Protein AF-J9FTZ2-F1 (afdb_monomer)

Foldseek 3Di:
DLDQQKDKDWDDDPPAIAIFIAGPVVRDTDDLLSVVLVVCSVVVNDPVLSVLLNLLVSLVVSVQVVVVHDLVVLVPDDPVSVVVSLVVSLVCLQCVVSDPDSPDGDDSVSSVSSSVSNVVSSVD

Structure (mmCIF, N/CA/C/O backbone):
data_AF-J9FTZ2-F1
#
_entry.id   AF-J9FTZ2-F1
#
loop_
_atom_site.group_PDB
_atom_site.id
_atom_site.type_symbol
_atom_site.label_atom_id
_atom_site.label_alt_id
_atom_site.label_comp_id
_atom_site.label_asym_id
_atom_site.label_entity_id
_atom_site.label_seq_id
_atom_site.pdbx_PDB_ins_code
_atom_site.Cartn_x
_atom_site.Cartn_y
_atom_site.Cartn_z
_atom_site.occupancy
_atom_site.B_iso_or_equiv
_atom_site.auth_seq_id
_atom_site.auth_comp_id
_atom_site.auth_asym_id
_atom_site.auth_atom_id
_atom_site.pdbx_PDB_model_num
ATOM 1 N N . MET A 1 1 ? -10.289 3.039 -19.095 1.00 38.72 1 MET A N 1
ATOM 2 C CA . MET A 1 1 ? -10.527 3.562 -17.733 1.00 38.72 1 MET A CA 1
ATOM 3 C C . MET A 1 1 ? -9.432 2.987 -16.861 1.00 38.72 1 MET A C 1
ATOM 5 O O . MET A 1 1 ? -9.280 1.777 -16.874 1.00 38.72 1 MET A O 1
ATOM 9 N N . ASP A 1 2 ? -8.630 3.818 -16.200 1.00 54.34 2 ASP A N 1
ATOM 10 C CA . ASP A 1 2 ? -7.582 3.341 -15.285 1.00 54.34 2 ASP A CA 1
ATOM 11 C C . ASP A 1 2 ? -8.265 2.873 -13.986 1.00 54.34 2 ASP A C 1
ATOM 13 O O . ASP A 1 2 ? -8.435 3.635 -13.030 1.00 54.34 2 ASP A O 1
ATOM 17 N N . MET A 1 3 ? -8.846 1.671 -14.034 1.00 61.19 3 MET A N 1
ATOM 18 C CA . MET A 1 3 ? -9.532 1.059 -12.901 1.00 61.19 3 MET A CA 1
ATOM 19 C C . MET A 1 3 ? -8.466 0.529 -11.954 1.00 61.19 3 MET A C 1
ATOM 21 O O . MET A 1 3 ? -7.774 -0.442 -12.242 1.00 61.19 3 MET A O 1
ATOM 25 N N . ARG A 1 4 ? -8.318 1.210 -10.820 1.00 84.75 4 ARG A N 1
ATOM 26 C CA . ARG A 1 4 ? -7.498 0.731 -9.711 1.00 84.75 4 ARG A CA 1
ATOM 27 C C . ARG A 1 4 ? -8.030 -0.627 -9.273 1.00 84.75 4 ARG A C 1
ATOM 29 O O . ARG A 1 4 ? -9.197 -0.719 -8.905 1.00 84.75 4 ARG A O 1
ATOM 36 N N . ALA A 1 5 ? -7.171 -1.640 -9.298 1.00 93.00 5 ALA A N 1
ATOM 37 C CA . ALA A 1 5 ? -7.509 -2.992 -8.867 1.00 93.00 5 ALA A CA 1
ATOM 38 C C . ALA A 1 5 ? -7.855 -3.051 -7.372 1.00 93.00 5 ALA A C 1
ATOM 40 O O . ALA A 1 5 ? -8.592 -3.934 -6.950 1.00 93.00 5 ALA A O 1
ATOM 41 N N . TYR A 1 6 ? -7.359 -2.094 -6.579 1.00 95.81 6 TYR A N 1
ATOM 42 C CA . TYR A 1 6 ? -7.584 -2.063 -5.137 1.00 95.81 6 TYR A CA 1
ATOM 43 C C . TYR A 1 6 ? -8.023 -0.692 -4.631 1.00 95.81 6 TYR A C 1
ATOM 45 O O . TYR A 1 6 ? -7.481 0.339 -5.051 1.00 95.81 6 TYR A O 1
ATOM 53 N N . GLU A 1 7 ? -8.924 -0.684 -3.648 1.00 96.19 7 GLU A N 1
ATOM 54 C CA . GLU A 1 7 ? -9.345 0.513 -2.914 1.00 96.19 7 GLU A CA 1
ATOM 55 C C . GLU A 1 7 ? -9.297 0.301 -1.393 1.00 96.19 7 GLU A C 1
ATOM 57 O O . GLU A 1 7 ? -9.371 -0.816 -0.887 1.00 96.19 7 GLU A O 1
ATOM 62 N N . VAL A 1 8 ? -9.105 1.393 -0.646 1.00 97.12 8 VAL A N 1
ATOM 63 C CA . VAL A 1 8 ? -9.160 1.370 0.824 1.00 97.12 8 VAL A CA 1
ATOM 64 C C . VAL A 1 8 ? -10.584 1.645 1.264 1.00 97.12 8 VAL A C 1
ATOM 66 O O . VAL A 1 8 ? -11.154 2.671 0.897 1.00 97.12 8 VAL A O 1
ATOM 69 N N . GLU A 1 9 ? -11.091 0.808 2.155 1.00 97.62 9 GLU A N 1
ATOM 70 C CA . GLU A 1 9 ? -12.359 1.023 2.835 1.00 97.62 9 GLU A CA 1
ATOM 71 C C . GLU A 1 9 ? -12.172 1.145 4.346 1.00 97.62 9 GLU A C 1
ATOM 73 O O . GLU A 1 9 ? -11.130 0.806 4.918 1.00 97.62 9 GLU A O 1
ATOM 78 N N . MET A 1 10 ? -13.193 1.700 4.996 1.00 97.31 10 MET A N 1
ATOM 79 C CA . MET A 1 10 ? -13.213 1.918 6.433 1.00 97.31 10 MET A CA 1
ATOM 80 C C . MET A 1 10 ? -14.591 1.596 6.986 1.00 97.31 10 MET A C 1
ATOM 82 O O . MET A 1 10 ? -15.596 2.123 6.512 1.00 97.31 10 MET A O 1
ATOM 86 N N . ILE A 1 11 ? -14.608 0.777 8.030 1.00 96.69 11 ILE A N 1
ATOM 87 C CA . ILE A 1 11 ? -15.794 0.490 8.834 1.00 96.69 11 ILE A CA 1
ATOM 88 C C . ILE A 1 11 ? -15.582 0.990 10.258 1.00 96.69 11 ILE A C 1
ATOM 90 O O . ILE A 1 11 ? -14.452 1.199 10.716 1.00 96.69 11 ILE A O 1
ATOM 94 N N . ARG A 1 12 ? -16.689 1.194 10.967 1.00 96.25 12 ARG A N 1
ATOM 95 C CA . ARG A 1 12 ? -16.679 1.566 12.378 1.00 96.25 12 ARG A CA 1
ATOM 96 C C . ARG A 1 12 ? -17.297 0.457 13.203 1.00 96.25 12 ARG A C 1
ATOM 98 O O . ARG A 1 12 ? -18.367 -0.029 12.856 1.00 96.25 12 ARG A O 1
ATOM 105 N N . ASP A 1 13 ? -16.642 0.145 14.308 1.00 94.38 13 ASP A N 1
ATOM 106 C CA . ASP A 1 13 ? -17.206 -0.649 15.391 1.00 94.38 13 ASP A CA 1
ATOM 107 C C . ASP A 1 13 ? -17.179 0.216 16.657 1.00 94.38 13 ASP A C 1
ATOM 109 O O . ASP A 1 13 ? -16.117 0.568 17.188 1.00 94.38 13 ASP A O 1
ATOM 113 N N . GLY A 1 14 ? -18.355 0.712 17.042 1.00 94.06 14 GLY A N 1
ATOM 114 C CA . GLY A 1 14 ? -18.498 1.776 18.031 1.00 94.06 14 GLY A CA 1
ATOM 115 C C . GLY A 1 14 ? -17.658 3.013 17.680 1.00 94.06 14 GLY A C 1
ATOM 116 O O . GLY A 1 14 ? -17.921 3.720 16.704 1.00 94.06 14 GLY A O 1
ATOM 117 N N . LYS A 1 15 ? -16.639 3.293 18.502 1.00 92.50 15 LYS A N 1
ATOM 118 C CA . LYS A 1 15 ? -15.710 4.427 18.316 1.00 92.50 15 LYS A CA 1
ATOM 119 C C . LYS A 1 15 ? -14.445 4.059 17.533 1.00 92.50 15 LYS A C 1
ATOM 121 O O . LYS A 1 15 ? -13.686 4.956 17.159 1.00 92.50 15 LYS A O 1
ATOM 126 N N . VAL A 1 16 ? -14.201 2.772 17.293 1.00 95.62 16 VAL A N 1
ATOM 127 C CA . VAL A 1 16 ? -12.985 2.283 16.638 1.00 95.62 16 VAL A CA 1
ATOM 128 C C . VAL A 1 16 ? -13.181 2.295 15.125 1.00 95.62 16 VAL A C 1
ATOM 130 O O . VAL A 1 16 ? -14.225 1.892 14.617 1.00 95.62 16 VAL A O 1
ATOM 133 N N . LYS A 1 17 ? -12.173 2.778 14.391 1.00 97.44 17 LYS A N 1
ATOM 134 C CA . LYS A 1 17 ? -12.132 2.718 12.925 1.00 97.44 17 LYS A CA 1
ATOM 135 C C . LYS A 1 17 ? -11.241 1.556 12.502 1.00 97.44 17 LYS A C 1
ATOM 137 O O . LYS A 1 17 ? -10.069 1.525 12.876 1.00 97.44 17 LYS A O 1
ATOM 142 N N . TYR A 1 18 ? -11.778 0.659 11.689 1.00 97.75 18 TYR A N 1
ATOM 143 C CA . TYR A 1 18 ? -11.020 -0.405 11.042 1.00 97.75 18 TYR A CA 1
ATOM 144 C C . TYR A 1 18 ? -10.886 -0.100 9.560 1.00 97.75 18 TYR A C 1
ATOM 146 O O . TYR A 1 18 ? -11.838 0.348 8.925 1.00 97.75 18 TYR A O 1
ATOM 154 N N . PHE A 1 19 ? -9.692 -0.332 9.028 1.00 98.38 19 PHE A N 1
ATOM 155 C CA . PHE A 1 19 ? -9.373 -0.128 7.623 1.00 98.38 19 PHE A CA 1
ATOM 156 C C . PHE A 1 19 ? -9.066 -1.473 6.984 1.00 98.38 19 PHE A C 1
ATOM 158 O O . PHE A 1 19 ? -8.412 -2.314 7.602 1.00 98.38 19 PHE A O 1
ATOM 165 N N . PHE A 1 20 ? -9.502 -1.647 5.745 1.00 98.12 20 PHE A N 1
ATOM 166 C CA . PHE A 1 20 ? -9.200 -2.823 4.943 1.00 98.12 20 PHE A CA 1
ATOM 167 C C . PHE A 1 20 ? -8.999 -2.429 3.485 1.00 98.12 20 PHE A C 1
ATOM 169 O O . PHE A 1 20 ? -9.359 -1.323 3.071 1.00 98.12 20 PHE A O 1
ATOM 176 N N . ILE A 1 21 ? -8.382 -3.324 2.721 1.00 97.88 21 ILE A N 1
ATOM 177 C CA . ILE A 1 21 ? -8.179 -3.145 1.285 1.00 97.88 21 ILE A CA 1
ATOM 178 C C . ILE A 1 21 ? -9.133 -4.094 0.568 1.00 97.88 21 ILE A C 1
ATOM 180 O O . ILE A 1 21 ? -9.181 -5.277 0.901 1.00 97.88 21 ILE A O 1
ATOM 184 N N . ARG A 1 22 ? -9.913 -3.565 -0.374 1.00 97.56 22 ARG A N 1
ATOM 185 C CA . ARG A 1 22 ? -10.833 -4.327 -1.216 1.00 97.56 22 ARG A CA 1
ATOM 186 C C . ARG A 1 22 ? -10.232 -4.508 -2.601 1.00 97.56 22 ARG A C 1
ATOM 188 O O . ARG A 1 22 ? -9.725 -3.543 -3.175 1.00 97.56 22 ARG A O 1
ATOM 195 N N . ASN A 1 23 ? -10.322 -5.721 -3.122 1.00 96.31 23 ASN A N 1
ATOM 196 C CA . ASN A 1 23 ? -10.103 -6.023 -4.525 1.00 96.31 23 ASN A CA 1
ATOM 197 C C . ASN A 1 23 ? -11.357 -5.635 -5.319 1.00 96.31 23 ASN A C 1
ATOM 199 O O . ASN A 1 23 ? -12.458 -6.065 -4.991 1.00 96.31 23 ASN A O 1
ATOM 203 N N . MET A 1 24 ? -11.208 -4.791 -6.333 1.00 94.81 24 MET A N 1
ATOM 204 C CA . MET A 1 24 ? -12.331 -4.240 -7.098 1.00 94.81 24 MET A CA 1
ATOM 205 C C . MET A 1 24 ? -12.848 -5.186 -8.187 1.00 94.81 24 MET A C 1
ATOM 207 O O . MET A 1 24 ? -13.916 -4.938 -8.738 1.00 94.81 24 MET A O 1
ATOM 211 N N . GLU A 1 25 ? -12.111 -6.253 -8.499 1.00 92.38 25 GLU A N 1
ATOM 212 C CA . GLU A 1 25 ? -12.538 -7.294 -9.436 1.00 92.38 25 GLU A CA 1
ATOM 213 C C . GLU A 1 25 ? -13.386 -8.352 -8.726 1.00 92.38 25 GLU A C 1
ATOM 215 O O . GLU A 1 25 ? -14.510 -8.628 -9.139 1.00 92.38 25 GLU A O 1
ATOM 220 N N . THR A 1 26 ? -12.884 -8.903 -7.617 1.00 94.81 26 THR A N 1
ATOM 221 C CA . THR A 1 26 ? -13.594 -9.943 -6.852 1.00 94.81 26 THR A CA 1
ATOM 222 C C . THR A 1 26 ? -14.582 -9.370 -5.838 1.00 94.81 26 THR A C 1
ATOM 224 O O . THR A 1 26 ? -15.444 -10.089 -5.340 1.00 94.81 26 THR A O 1
ATOM 227 N N . MET A 1 27 ? -14.467 -8.074 -5.521 1.00 94.62 27 MET A N 1
ATOM 228 C CA . MET A 1 27 ? -15.169 -7.391 -4.425 1.00 94.62 27 MET A CA 1
ATOM 229 C C . MET A 1 27 ? -14.834 -7.938 -3.029 1.00 94.62 27 MET A C 1
ATOM 231 O O . MET A 1 27 ? -15.473 -7.564 -2.041 1.00 94.62 27 MET A O 1
ATOM 235 N N . GLU A 1 28 ? -13.802 -8.776 -2.927 1.00 96.44 28 GLU A N 1
ATOM 236 C CA . GLU A 1 28 ? -13.365 -9.383 -1.678 1.00 96.44 28 GLU A CA 1
ATOM 237 C C . GLU A 1 28 ? -12.349 -8.516 -0.932 1.00 96.44 28 GLU A C 1
ATOM 239 O O . GLU A 1 28 ? -11.695 -7.618 -1.470 1.00 96.44 28 GLU A O 1
ATOM 244 N N . MET A 1 29 ? -12.229 -8.790 0.362 1.00 96.50 29 MET A N 1
ATOM 245 C CA . MET A 1 29 ? -11.246 -8.163 1.230 1.00 96.50 29 MET A CA 1
ATOM 246 C C . MET A 1 29 ? -9.901 -8.881 1.124 1.00 96.50 29 MET A C 1
ATOM 248 O O . MET A 1 29 ? -9.808 -10.087 1.334 1.00 96.50 29 MET A O 1
ATOM 252 N N . GLU A 1 30 ? -8.838 -8.110 0.932 1.00 96.94 30 GLU A N 1
ATOM 253 C CA . GLU A 1 30 ? -7.471 -8.619 0.923 1.00 96.94 30 GLU A CA 1
ATOM 254 C C . GLU A 1 30 ? -7.022 -8.956 2.350 1.00 96.94 30 GLU A C 1
ATOM 256 O O . GLU A 1 30 ? -6.818 -8.076 3.199 1.00 96.94 30 GLU A O 1
ATOM 261 N N . LEU A 1 31 ? -6.891 -10.254 2.636 1.00 95.69 31 LEU A N 1
ATOM 262 C CA . LEU A 1 31 ? -6.753 -10.760 4.001 1.00 95.69 31 LEU A CA 1
ATOM 263 C C . LEU A 1 31 ? -5.436 -10.337 4.662 1.00 95.69 31 LEU A C 1
ATOM 265 O O . LEU A 1 31 ? -5.446 -9.858 5.796 1.00 95.69 31 LEU A O 1
ATOM 269 N N . LEU A 1 32 ? -4.303 -10.496 3.971 1.00 95.44 32 LEU A N 1
ATOM 270 C CA . LEU A 1 32 ? -2.977 -10.180 4.512 1.00 95.44 32 LEU A CA 1
ATOM 271 C C . LEU A 1 32 ? -2.844 -8.702 4.939 1.00 95.44 32 LEU A C 1
ATOM 273 O O . LEU A 1 32 ? -2.573 -8.454 6.121 1.00 95.44 32 LEU A O 1
ATOM 277 N N . PRO A 1 33 ? -3.086 -7.704 4.063 1.00 96.31 33 PRO A N 1
ATOM 278 C CA . PRO A 1 33 ? -3.003 -6.306 4.474 1.00 96.31 33 PRO A CA 1
ATOM 279 C C . PRO A 1 33 ? -4.066 -5.946 5.517 1.00 96.31 33 PRO A C 1
ATOM 281 O O . PRO A 1 33 ? -3.795 -5.149 6.414 1.00 96.31 33 PRO A O 1
ATOM 284 N N . THR A 1 34 ? -5.251 -6.560 5.481 1.00 96.31 34 THR A N 1
ATOM 285 C CA . THR A 1 34 ? -6.283 -6.291 6.492 1.00 96.31 34 THR A CA 1
ATOM 286 C C . THR A 1 34 ? -5.894 -6.814 7.874 1.00 96.31 34 THR A C 1
ATOM 288 O O . THR A 1 34 ? -6.123 -6.135 8.881 1.00 96.31 34 THR A O 1
ATOM 291 N N . ARG A 1 35 ? -5.245 -7.982 7.955 1.00 97.69 35 ARG A N 1
ATOM 292 C CA . ARG A 1 35 ? -4.694 -8.508 9.213 1.00 97.69 35 ARG A CA 1
ATOM 293 C C . ARG A 1 35 ? -3.634 -7.575 9.787 1.00 97.69 35 ARG A C 1
ATOM 295 O O . ARG A 1 35 ? -3.685 -7.292 10.984 1.00 97.69 35 ARG A O 1
ATOM 302 N N . PHE A 1 36 ? -2.745 -7.045 8.948 1.00 98.00 36 PHE A N 1
ATOM 303 C CA . PHE A 1 36 ? -1.752 -6.053 9.363 1.00 98.00 36 PHE A CA 1
ATOM 304 C C . PHE A 1 36 ? -2.410 -4.786 9.919 1.00 98.00 36 PHE A C 1
ATOM 306 O O . PHE A 1 36 ? -2.108 -4.361 11.033 1.00 9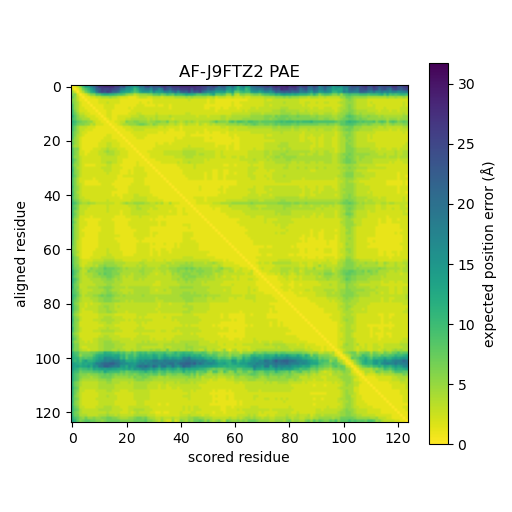8.00 36 PHE A O 1
ATOM 313 N N . LEU A 1 37 ? -3.364 -4.205 9.189 1.00 98.25 37 LEU A N 1
ATOM 314 C CA . LEU A 1 37 ? -4.067 -2.993 9.621 1.00 98.25 37 LEU A CA 1
ATOM 315 C C . LEU A 1 37 ? -4.854 -3.222 10.916 1.00 98.25 37 LEU A C 1
ATOM 317 O O . LEU A 1 37 ? -4.840 -2.378 11.809 1.00 98.25 37 LEU A O 1
ATOM 321 N N . THR A 1 38 ? -5.479 -4.390 11.063 1.00 97.38 38 THR A N 1
ATOM 322 C CA . THR A 1 38 ? -6.179 -4.777 12.294 1.00 97.38 38 THR A CA 1
ATOM 323 C C . THR A 1 38 ? -5.211 -4.926 13.465 1.00 97.38 38 THR A C 1
ATOM 325 O O . THR A 1 38 ? -5.509 -4.453 14.562 1.00 97.38 38 THR A O 1
ATOM 328 N N . HIS A 1 39 ? -4.043 -5.542 13.250 1.00 97.75 39 HIS A N 1
ATOM 329 C CA . HIS A 1 39 ? -2.984 -5.622 14.256 1.00 97.75 39 HIS A CA 1
ATOM 330 C C . HIS A 1 39 ? -2.548 -4.220 14.706 1.00 97.75 39 HIS A C 1
ATOM 332 O O . HIS A 1 39 ? -2.480 -3.955 15.904 1.00 97.75 39 HIS A O 1
ATOM 338 N N . LYS A 1 40 ? -2.364 -3.291 13.762 1.00 97.94 40 LYS A N 1
ATOM 339 C CA . LYS A 1 40 ? -2.001 -1.893 14.032 1.00 97.94 40 LYS A CA 1
ATOM 340 C C . LYS A 1 40 ? -3.071 -1.141 14.827 1.00 97.94 40 LYS A C 1
ATOM 342 O O . LYS A 1 40 ? -2.747 -0.482 15.812 1.00 97.94 40 LYS A O 1
ATOM 347 N N . THR A 1 41 ? -4.348 -1.307 14.480 1.00 97.25 41 THR A N 1
ATOM 348 C CA . THR A 1 41 ? -5.466 -0.757 15.265 1.00 97.25 41 THR A CA 1
ATOM 349 C C . THR A 1 41 ? -5.497 -1.329 16.687 1.00 97.25 41 THR A C 1
ATOM 351 O O . THR A 1 41 ? -5.685 -0.584 17.646 1.00 97.25 41 THR A O 1
ATOM 354 N N . ARG A 1 42 ? -5.286 -2.643 16.854 1.00 96.06 42 ARG A N 1
ATOM 355 C CA . ARG A 1 42 ? -5.260 -3.300 18.176 1.00 96.06 42 ARG A CA 1
ATOM 356 C C . ARG A 1 42 ? -4.062 -2.876 19.025 1.00 96.06 42 ARG A C 1
ATOM 358 O O . ARG A 1 42 ? -4.192 -2.794 20.240 1.00 96.06 42 ARG A O 1
ATOM 365 N N . ALA A 1 43 ? -2.944 -2.534 18.391 1.00 96.56 43 ALA A N 1
ATOM 366 C CA . ALA A 1 43 ? -1.781 -1.924 19.030 1.00 96.56 43 ALA A CA 1
ATOM 367 C C . ALA A 1 43 ? -1.991 -0.441 19.412 1.00 96.56 43 ALA A C 1
ATOM 369 O O . ALA A 1 43 ? -1.032 0.243 19.753 1.00 96.56 43 ALA A O 1
ATOM 370 N N . GLN A 1 44 ? -3.232 0.062 19.354 1.00 95.19 44 GLN A N 1
ATOM 371 C CA . GLN A 1 44 ? -3.618 1.434 19.700 1.00 95.19 44 GLN A CA 1
ATOM 372 C C . GLN A 1 44 ? -2.950 2.517 18.832 1.00 95.19 44 GLN A C 1
ATOM 374 O O . GLN A 1 44 ? -2.874 3.681 19.232 1.00 95.19 44 GLN A O 1
ATOM 379 N N . GLU A 1 45 ? -2.507 2.177 17.615 1.00 96.62 45 GLU A N 1
ATOM 380 C CA . GLU A 1 45 ? -2.063 3.200 16.669 1.00 96.62 45 GLU A CA 1
ATOM 381 C C . GLU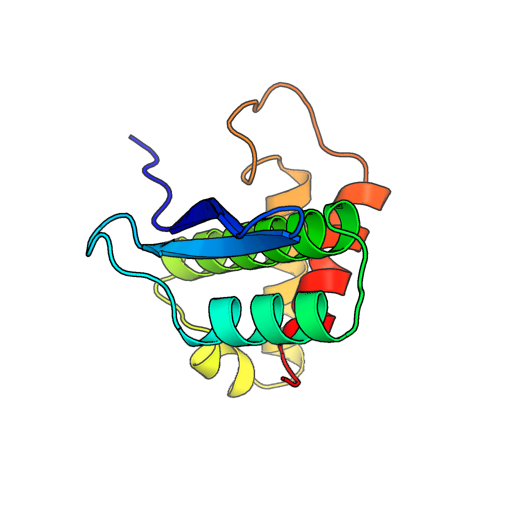 A 1 45 ? -3.228 4.123 16.280 1.00 96.62 45 GLU A C 1
ATOM 383 O O . GLU A 1 45 ? -4.375 3.698 16.119 1.00 96.62 45 GLU A O 1
ATOM 388 N N . SER A 1 46 ? -2.936 5.418 16.107 1.00 96.62 46 SER A N 1
ATOM 389 C CA . SER A 1 46 ? -3.985 6.396 15.809 1.00 96.62 46 SER A CA 1
ATOM 390 C C . SER A 1 46 ? -4.711 6.054 14.496 1.00 96.62 46 SER A C 1
ATOM 392 O O . SER A 1 46 ? -4.060 5.646 13.527 1.00 96.62 46 SER A O 1
ATOM 394 N N . PRO A 1 47 ? -6.029 6.311 14.375 1.00 96.56 47 PRO A N 1
ATOM 395 C CA . PRO A 1 47 ? -6.762 6.038 13.137 1.00 96.56 47 PRO A CA 1
ATOM 396 C C . PRO A 1 47 ? -6.184 6.747 11.906 1.00 96.56 47 PRO A C 1
ATOM 398 O O . PRO A 1 47 ? -6.292 6.249 10.788 1.00 96.56 47 PRO A O 1
ATOM 401 N N . ASN A 1 48 ? -5.548 7.905 12.097 1.00 96.38 48 ASN A N 1
ATOM 402 C CA . ASN A 1 48 ? -4.876 8.629 11.020 1.00 96.38 48 ASN A CA 1
ATOM 403 C C . ASN A 1 48 ? -3.598 7.912 10.566 1.00 96.38 48 ASN A C 1
ATOM 405 O O . ASN A 1 48 ? -3.309 7.887 9.368 1.00 96.38 48 ASN A O 1
ATOM 409 N N . THR A 1 49 ? -2.859 7.312 11.504 1.00 96.50 49 THR A N 1
ATOM 410 C CA . THR A 1 49 ? -1.683 6.481 11.218 1.00 96.50 49 THR A CA 1
ATOM 411 C C . THR A 1 49 ? -2.095 5.227 10.457 1.00 96.50 49 THR A C 1
ATOM 413 O O . THR A 1 49 ? -1.589 5.000 9.359 1.00 96.50 49 THR A O 1
ATOM 416 N N . VAL A 1 50 ? -3.085 4.479 10.959 1.00 98.00 50 VAL A N 1
ATOM 417 C CA . VAL A 1 50 ? -3.587 3.261 10.296 1.00 98.00 50 VAL A CA 1
ATOM 418 C C . VAL A 1 50 ? -4.175 3.582 8.920 1.00 98.00 50 VAL A C 1
ATOM 420 O O . VAL A 1 50 ? -3.865 2.911 7.942 1.00 98.00 50 VAL A O 1
ATOM 423 N N . GLY A 1 51 ? -4.931 4.675 8.787 1.00 97.75 51 GLY A N 1
ATOM 424 C CA . GLY A 1 51 ? -5.430 5.128 7.487 1.00 97.75 51 GLY A CA 1
ATOM 425 C C . GLY A 1 51 ? -4.323 5.606 6.534 1.00 97.75 51 GLY A C 1
ATOM 426 O O . GLY A 1 51 ? -4.484 5.563 5.314 1.00 97.75 51 GLY A O 1
ATOM 427 N N . SER A 1 52 ? -3.187 6.084 7.050 1.00 96.88 52 SER A N 1
ATOM 428 C CA . SER A 1 52 ? -1.990 6.360 6.243 1.00 96.88 52 SER A CA 1
ATOM 429 C C . SER A 1 52 ? -1.346 5.061 5.756 1.00 96.88 52 SER A C 1
ATOM 431 O O . SER A 1 52 ? -1.060 4.949 4.568 1.00 96.88 52 SER A O 1
ATOM 433 N N . LEU A 1 53 ? -1.191 4.064 6.635 1.00 98.06 53 LEU A N 1
ATOM 434 C CA . LEU A 1 53 ? -0.686 2.730 6.289 1.00 98.06 53 LEU A CA 1
ATOM 435 C C . LEU A 1 53 ? -1.557 2.063 5.218 1.00 98.06 53 LEU A C 1
ATOM 437 O O . LEU A 1 53 ? -1.034 1.654 4.185 1.00 98.06 53 LEU A O 1
ATOM 441 N N . ALA A 1 54 ? -2.878 2.044 5.414 1.00 98.25 54 ALA A N 1
ATOM 442 C CA . ALA A 1 54 ? -3.827 1.445 4.478 1.00 98.25 54 ALA A CA 1
ATOM 443 C C . ALA A 1 54 ? -3.704 2.045 3.072 1.00 98.25 54 ALA A C 1
ATOM 445 O O . ALA A 1 54 ? -3.625 1.316 2.085 1.00 98.25 54 ALA A O 1
ATOM 446 N N . ARG A 1 55 ? -3.612 3.380 2.974 1.00 97.00 55 ARG A N 1
ATOM 447 C CA . ARG A 1 55 ? -3.407 4.070 1.692 1.00 97.00 55 ARG A CA 1
ATOM 448 C C . ARG A 1 55 ? -2.069 3.714 1.058 1.00 97.00 55 ARG A C 1
ATOM 450 O O . ARG A 1 55 ? -2.047 3.409 -0.127 1.00 97.00 55 ARG A O 1
ATOM 457 N N . SER A 1 56 ? -0.979 3.724 1.825 1.00 97.50 56 SER A N 1
ATOM 458 C CA . SER A 1 56 ? 0.347 3.367 1.309 1.00 97.50 56 SER A CA 1
ATOM 459 C C . SER A 1 56 ? 0.382 1.957 0.728 1.00 97.50 56 SER A C 1
ATOM 461 O O . SER A 1 56 ? 0.874 1.772 -0.382 1.00 97.50 56 SER A O 1
ATOM 463 N N . ILE A 1 57 ? -0.168 0.985 1.461 1.00 97.81 57 ILE A N 1
ATOM 464 C CA . ILE A 1 57 ? -0.206 -0.418 1.037 1.00 97.81 57 ILE A CA 1
ATOM 465 C C . ILE A 1 57 ? -1.094 -0.564 -0.201 1.00 97.81 57 ILE A C 1
ATOM 467 O O . ILE A 1 57 ? -0.666 -1.153 -1.185 1.00 97.81 57 ILE A O 1
ATOM 471 N N . CYS A 1 58 ? -2.278 0.052 -0.218 1.00 97.19 58 CYS A N 1
ATOM 472 C CA . CYS A 1 58 ? -3.172 0.025 -1.378 1.00 97.19 58 CYS A CA 1
ATOM 473 C C . CYS A 1 58 ? -2.530 0.639 -2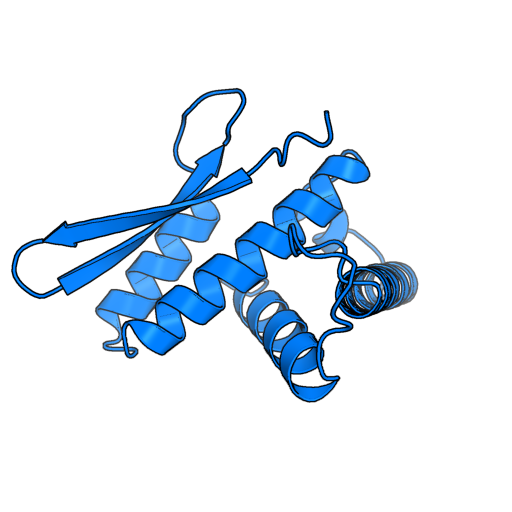.634 1.00 97.19 58 CYS A C 1
ATOM 475 O O . CYS A 1 58 ? -2.660 0.103 -3.735 1.00 97.19 58 CYS A O 1
ATOM 477 N N . TYR A 1 59 ? -1.786 1.739 -2.495 1.00 96.38 59 TYR A N 1
ATOM 478 C CA . TYR A 1 59 ? -1.045 2.324 -3.615 1.00 96.38 59 TYR A CA 1
ATOM 479 C C . TYR A 1 59 ? 0.025 1.385 -4.155 1.00 96.38 59 TYR A C 1
ATOM 481 O O . TYR A 1 59 ? 0.194 1.291 -5.368 1.00 96.38 59 TYR A O 1
ATOM 489 N N . TYR A 1 60 ? 0.722 0.685 -3.267 1.00 97.19 60 TYR A N 1
ATOM 490 C CA . TYR A 1 60 ? 1.720 -0.292 -3.661 1.00 97.19 60 TYR A CA 1
ATOM 491 C C . TYR A 1 60 ? 1.095 -1.520 -4.337 1.00 97.19 60 TYR A C 1
ATOM 493 O O . TYR A 1 60 ? 1.550 -1.917 -5.402 1.00 97.19 60 TYR A O 1
ATOM 501 N N . MET A 1 61 ? -0.025 -2.037 -3.824 1.00 96.19 61 MET A N 1
ATOM 502 C CA . MET A 1 61 ? -0.765 -3.127 -4.473 1.00 96.19 61 MET A CA 1
ATOM 503 C C . MET A 1 61 ? -1.223 -2.753 -5.887 1.00 96.19 61 MET A C 1
ATOM 505 O O . MET A 1 61 ? -1.064 -3.539 -6.814 1.00 96.19 61 MET A O 1
ATOM 509 N N . ASN A 1 62 ? -1.720 -1.528 -6.091 1.00 95.69 62 ASN A N 1
ATOM 510 C CA . ASN A 1 62 ? -2.067 -1.037 -7.431 1.00 95.69 62 ASN A CA 1
ATOM 511 C C . ASN A 1 62 ? -0.837 -0.907 -8.349 1.00 95.69 62 ASN A C 1
ATOM 513 O O . ASN A 1 62 ? -0.920 -1.182 -9.545 1.00 95.69 62 ASN A O 1
ATOM 517 N N . PHE A 1 63 ? 0.313 -0.503 -7.803 1.00 95.62 63 PHE A N 1
ATOM 518 C CA . PHE A 1 63 ? 1.573 -0.443 -8.545 1.00 95.62 63 PHE A CA 1
ATOM 519 C C . PHE A 1 63 ? 2.057 -1.833 -8.994 1.00 95.62 63 PHE A C 1
ATOM 521 O O . PHE A 1 63 ? 2.535 -1.969 -10.125 1.00 95.62 63 PHE A O 1
ATOM 528 N N . CYS A 1 64 ? 1.913 -2.843 -8.133 1.00 95.19 64 CYS A N 1
ATOM 529 C CA . CYS A 1 64 ? 2.247 -4.236 -8.427 1.00 95.19 64 CYS A CA 1
ATOM 530 C C . CYS A 1 64 ? 1.249 -4.876 -9.405 1.00 95.19 64 CYS A C 1
ATOM 532 O O . CYS A 1 64 ? 1.672 -5.551 -10.339 1.00 95.19 64 CYS A O 1
ATOM 534 N N . ALA A 1 65 ? -0.051 -4.584 -9.282 1.00 92.94 65 ALA A N 1
ATOM 535 C CA . ALA A 1 65 ? -1.079 -5.070 -10.209 1.00 92.94 65 ALA A CA 1
ATOM 536 C C . ALA A 1 65 ? -0.812 -4.645 -11.657 1.00 92.94 65 ALA A C 1
ATOM 538 O O . ALA A 1 65 ? -0.880 -5.467 -12.565 1.00 92.94 65 ALA A O 1
ATOM 539 N N . GLY A 1 66 ? -0.407 -3.387 -11.874 1.00 89.25 66 GLY A N 1
ATOM 540 C CA . GLY A 1 66 ? -0.011 -2.903 -13.203 1.00 89.25 66 GLY A CA 1
ATOM 541 C C . GLY A 1 66 ? 1.221 -3.605 -13.794 1.00 89.25 66 GLY A C 1
ATOM 542 O O . GLY A 1 66 ? 1.532 -3.402 -14.963 1.00 89.25 66 GLY A O 1
ATOM 543 N N . ARG A 1 67 ? 1.925 -4.413 -12.994 1.00 92.19 67 ARG A N 1
ATOM 544 C CA . ARG A 1 67 ? 3.079 -5.237 -13.381 1.00 92.19 67 ARG A CA 1
ATOM 545 C C . ARG A 1 67 ? 2.788 -6.735 -13.322 1.00 92.19 67 ARG A C 1
ATOM 547 O O . ARG A 1 67 ? 3.704 -7.509 -13.553 1.00 92.19 67 ARG A O 1
ATOM 554 N N . GLN A 1 68 ? 1.549 -7.131 -13.013 1.00 90.62 68 GLN A N 1
ATOM 555 C CA . GLN A 1 68 ? 1.157 -8.529 -12.802 1.00 90.62 68 GLN A CA 1
ATOM 556 C C . GLN A 1 68 ? 2.018 -9.224 -11.736 1.00 90.62 68 GLN A C 1
ATOM 558 O O . GLN A 1 68 ? 2.436 -10.364 -11.899 1.00 90.62 68 GLN A O 1
ATOM 563 N N . MET A 1 69 ? 2.295 -8.506 -10.645 1.00 92.38 69 MET A N 1
ATOM 564 C CA . MET A 1 69 ? 3.114 -8.983 -9.535 1.00 92.38 69 MET A CA 1
ATOM 565 C C . MET A 1 69 ? 2.351 -8.948 -8.212 1.00 92.38 69 MET A C 1
ATOM 567 O O . MET A 1 69 ? 1.535 -8.053 -7.974 1.00 92.38 69 MET A O 1
ATOM 571 N N . GLY A 1 70 ? 2.686 -9.876 -7.321 1.00 90.25 70 GLY A N 1
ATOM 572 C CA . GLY A 1 70 ? 2.298 -9.901 -5.916 1.00 90.25 70 GLY A CA 1
ATOM 573 C C . GLY A 1 70 ? 3.466 -9.611 -4.967 1.00 90.25 70 GLY A C 1
ATOM 574 O O . GLY A 1 70 ? 4.616 -9.431 -5.367 1.00 90.25 70 GLY A O 1
ATOM 575 N N . PHE A 1 71 ? 3.168 -9.578 -3.667 1.00 89.50 71 PHE A N 1
ATOM 576 C CA . PHE A 1 71 ? 4.173 -9.358 -2.618 1.00 89.50 71 PHE A CA 1
ATOM 577 C C . PHE A 1 71 ? 5.238 -10.456 -2.579 1.00 89.50 71 PHE A C 1
ATOM 579 O O . PHE A 1 71 ? 6.416 -10.170 -2.383 1.00 89.50 71 PHE A O 1
ATOM 586 N N . THR A 1 72 ? 4.824 -11.707 -2.783 1.00 89.88 72 THR A N 1
ATOM 587 C CA . THR A 1 72 ? 5.712 -12.873 -2.794 1.00 89.88 72 THR A CA 1
ATOM 588 C C . THR A 1 72 ? 6.773 -12.764 -3.875 1.00 89.88 72 THR A C 1
ATOM 590 O O . THR A 1 72 ? 7.929 -13.060 -3.599 1.00 89.88 72 THR A O 1
ATOM 593 N N . ASP A 1 73 ? 6.407 -12.272 -5.060 1.00 93.75 73 ASP A N 1
ATOM 594 C CA . ASP A 1 73 ? 7.338 -12.119 -6.181 1.00 93.75 73 ASP A CA 1
ATOM 595 C C . ASP A 1 73 ? 8.452 -11.132 -5.828 1.00 93.75 73 ASP A C 1
ATOM 597 O O . ASP A 1 73 ? 9.620 -11.375 -6.109 1.00 93.75 73 ASP A O 1
ATOM 601 N N . VAL A 1 74 ? 8.099 -10.047 -5.132 1.00 93.50 74 VAL A N 1
ATOM 602 C CA . VAL A 1 74 ? 9.057 -9.039 -4.664 1.00 93.50 74 VAL A CA 1
ATOM 603 C C . VAL A 1 74 ? 9.963 -9.605 -3.572 1.00 93.50 74 VAL A C 1
ATOM 605 O O . VAL A 1 74 ? 11.160 -9.342 -3.587 1.00 93.50 74 VAL A O 1
ATOM 608 N N . CYS A 1 75 ? 9.439 -10.426 -2.659 1.00 91.31 75 CYS A N 1
ATOM 609 C CA . CYS A 1 75 ? 10.252 -11.065 -1.620 1.00 91.31 75 CYS A CA 1
ATOM 610 C C . CYS A 1 75 ? 11.285 -12.061 -2.175 1.00 91.31 75 CYS A C 1
ATOM 612 O O . CYS A 1 75 ? 12.302 -12.284 -1.524 1.00 91.31 75 CYS A O 1
ATOM 614 N N . GLN A 1 76 ? 11.031 -12.664 -3.341 1.00 94.75 76 GLN A N 1
ATOM 615 C CA . GLN A 1 76 ? 11.950 -13.616 -3.983 1.00 94.75 76 GLN A CA 1
ATOM 616 C C . GLN A 1 76 ? 13.009 -12.945 -4.871 1.00 94.75 76 GLN A C 1
ATOM 618 O O . GLN A 1 76 ? 13.931 -13.613 -5.335 1.00 94.75 76 GLN A O 1
ATOM 623 N N . MET A 1 77 ? 12.895 -11.640 -5.121 1.00 95.88 77 MET A N 1
ATOM 624 C CA . MET A 1 77 ? 13.898 -10.888 -5.872 1.00 95.88 77 MET A CA 1
ATOM 625 C C . MET A 1 77 ? 15.216 -10.797 -5.104 1.00 95.88 77 MET A C 1
ATOM 627 O O . MET A 1 77 ? 15.222 -10.672 -3.876 1.00 95.88 77 MET A O 1
ATOM 631 N N . ASP A 1 78 ? 16.327 -10.773 -5.839 1.00 97.38 78 ASP A N 1
ATOM 632 C CA . ASP A 1 78 ? 17.612 -10.382 -5.271 1.00 97.38 78 ASP A CA 1
ATOM 633 C C . ASP A 1 78 ? 17.608 -8.908 -4.826 1.00 97.38 78 ASP A C 1
ATOM 635 O O . ASP A 1 78 ? 16.684 -8.133 -5.096 1.00 97.38 78 ASP A O 1
ATOM 639 N N . TYR A 1 79 ? 18.659 -8.513 -4.108 1.00 95.06 79 TYR A N 1
ATOM 640 C CA . TYR A 1 79 ? 18.759 -7.173 -3.541 1.00 95.06 79 TYR A CA 1
ATOM 641 C C . TYR A 1 79 ? 18.670 -6.061 -4.597 1.00 95.06 79 TYR A C 1
ATOM 643 O O . TYR A 1 79 ? 17.994 -5.056 -4.370 1.00 95.06 79 TYR A O 1
ATOM 6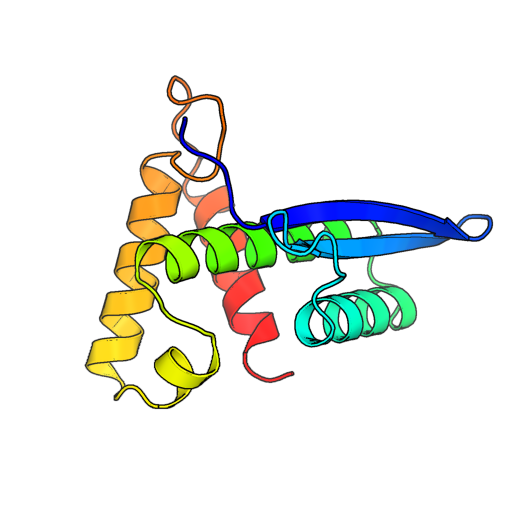51 N N . GLU A 1 80 ? 19.343 -6.220 -5.738 1.00 97.50 80 GLU A N 1
ATOM 652 C CA . GLU A 1 80 ? 19.385 -5.193 -6.780 1.00 97.50 80 GLU A CA 1
ATOM 653 C C . GLU A 1 80 ? 18.014 -5.041 -7.447 1.00 97.50 80 GLU A C 1
ATOM 655 O O . GLU A 1 80 ? 17.514 -3.925 -7.618 1.00 97.50 80 GLU A O 1
ATOM 660 N N . ALA A 1 81 ? 17.352 -6.159 -7.739 1.00 97.19 81 ALA A N 1
ATOM 661 C CA . ALA A 1 81 ? 16.000 -6.182 -8.270 1.00 97.19 81 ALA A CA 1
ATOM 662 C C . ALA A 1 81 ? 14.987 -5.569 -7.287 1.00 97.19 81 ALA A C 1
ATOM 664 O O . ALA A 1 81 ? 14.172 -4.737 -7.699 1.00 97.19 81 ALA A O 1
ATOM 665 N N . GLN A 1 82 ? 15.070 -5.881 -5.986 1.00 95.56 82 GLN A N 1
ATOM 666 C CA . GLN A 1 82 ? 14.230 -5.237 -4.968 1.00 95.56 82 GLN A CA 1
ATOM 667 C C . GLN A 1 82 ? 14.492 -3.729 -4.893 1.00 95.56 82 GLN A C 1
ATOM 669 O O . GLN A 1 82 ? 13.551 -2.930 -4.872 1.00 95.56 82 GLN A O 1
ATOM 674 N N . PHE A 1 83 ? 15.761 -3.317 -4.884 1.00 96.19 83 PHE A N 1
ATOM 675 C CA . PHE A 1 83 ? 16.143 -1.909 -4.842 1.00 96.19 83 PHE A CA 1
ATOM 676 C C . PHE A 1 83 ? 15.558 -1.127 -6.026 1.00 96.19 83 PHE A C 1
ATOM 678 O O . PHE A 1 83 ? 14.950 -0.064 -5.840 1.00 96.19 83 PHE A O 1
ATOM 685 N N . ASN A 1 84 ? 15.678 -1.677 -7.235 1.00 97.19 84 ASN A N 1
ATOM 686 C CA . ASN A 1 84 ? 15.120 -1.087 -8.447 1.00 97.19 84 ASN A CA 1
ATOM 687 C C . ASN A 1 84 ? 13.588 -1.039 -8.392 1.00 97.19 84 ASN A C 1
ATOM 689 O O . ASN A 1 84 ? 12.996 0.008 -8.653 1.00 97.19 84 ASN A O 1
ATOM 693 N N . HIS A 1 85 ? 12.938 -2.113 -7.939 1.00 96.69 85 HIS A N 1
ATOM 694 C CA . HIS A 1 85 ? 11.485 -2.170 -7.783 1.00 96.69 85 HIS A CA 1
ATOM 695 C C . HIS A 1 85 ? 10.943 -1.069 -6.853 1.00 96.69 85 HIS A C 1
ATOM 697 O O . HIS A 1 85 ? 9.984 -0.365 -7.187 1.00 96.69 85 HIS A O 1
ATOM 703 N N . PHE A 1 86 ? 11.565 -0.866 -5.689 1.00 96.56 86 PHE A N 1
ATOM 704 C CA . PHE A 1 86 ? 11.150 0.184 -4.754 1.00 96.56 86 PHE A CA 1
ATOM 705 C C . PHE A 1 86 ? 11.506 1.593 -5.237 1.00 96.56 86 PHE A C 1
ATOM 707 O O . PHE A 1 86 ? 10.769 2.547 -4.956 1.00 96.56 86 PHE A O 1
ATOM 714 N N . THR A 1 87 ? 12.588 1.734 -6.003 1.00 96.75 87 THR A N 1
ATOM 715 C CA . THR A 1 87 ? 12.930 2.990 -6.681 1.00 96.75 87 THR A CA 1
ATOM 716 C C . THR A 1 87 ? 11.862 3.353 -7.711 1.00 96.75 87 THR A C 1
ATOM 718 O O . THR A 1 87 ? 11.357 4.479 -7.697 1.00 96.75 87 THR A O 1
ATOM 721 N N . ASP A 1 88 ? 11.429 2.397 -8.529 1.00 96.81 88 ASP A N 1
ATOM 722 C CA . ASP A 1 88 ? 10.345 2.576 -9.494 1.00 96.81 88 ASP A CA 1
ATOM 723 C C . ASP A 1 88 ? 9.023 2.925 -8.818 1.00 96.81 88 ASP A C 1
ATOM 725 O O . ASP A 1 88 ? 8.292 3.805 -9.287 1.00 96.81 88 ASP A O 1
ATOM 729 N N . PHE A 1 89 ? 8.720 2.287 -7.686 1.00 96.38 89 PHE A N 1
ATOM 730 C CA . PHE A 1 89 ? 7.554 2.643 -6.888 1.00 96.38 89 PHE A CA 1
ATOM 731 C C . PHE A 1 89 ? 7.632 4.093 -6.402 1.00 96.38 89 PHE A C 1
ATOM 733 O O . PHE A 1 89 ? 6.666 4.849 -6.533 1.00 96.38 89 PHE A O 1
ATOM 740 N N . LEU A 1 90 ? 8.792 4.532 -5.909 1.00 95.75 90 LEU A N 1
ATOM 741 C CA . LEU A 1 90 ? 8.992 5.915 -5.487 1.00 95.75 90 LEU A CA 1
ATOM 742 C C . LEU A 1 90 ? 8.832 6.907 -6.651 1.00 95.75 90 LEU A C 1
ATOM 744 O O . LEU A 1 90 ? 8.223 7.965 -6.469 1.00 95.75 90 LEU A O 1
ATOM 748 N N . GLN A 1 91 ? 9.332 6.579 -7.845 1.00 94.06 91 GLN A N 1
ATOM 749 C CA . GLN A 1 91 ? 9.135 7.409 -9.038 1.00 94.06 91 GLN A CA 1
ATOM 750 C C . GLN A 1 91 ? 7.666 7.448 -9.467 1.00 94.06 91 GLN A C 1
ATOM 752 O O . GLN A 1 91 ? 7.132 8.516 -9.770 1.00 94.06 91 GLN A O 1
ATOM 757 N N . TRP A 1 92 ? 6.971 6.312 -9.410 1.00 94.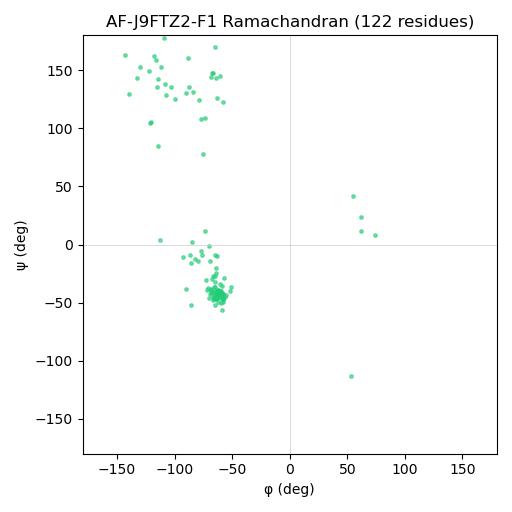12 92 TRP A N 1
ATOM 758 C CA . TRP A 1 92 ? 5.538 6.229 -9.679 1.00 94.12 92 TRP A CA 1
ATOM 759 C C . TRP A 1 92 ? 4.721 7.083 -8.698 1.00 94.12 92 TRP A C 1
ATOM 761 O O . TRP A 1 92 ? 3.807 7.805 -9.110 1.00 94.12 92 TRP A O 1
ATOM 771 N N . LEU A 1 93 ? 5.100 7.096 -7.414 1.00 93.75 93 LEU A N 1
ATOM 772 C CA . LEU A 1 93 ? 4.516 7.991 -6.419 1.00 93.75 93 LEU A CA 1
ATOM 773 C C . LEU A 1 93 ? 4.770 9.461 -6.763 1.00 93.75 93 LEU A C 1
ATOM 775 O O . LEU A 1 93 ? 3.816 10.235 -6.771 1.00 93.75 93 LEU A O 1
ATOM 779 N N . LYS A 1 94 ? 6.017 9.844 -7.067 1.00 91.75 94 LYS A N 1
ATOM 780 C CA . LYS A 1 94 ? 6.401 11.223 -7.426 1.00 91.75 94 LYS A CA 1
ATOM 781 C C . LYS A 1 94 ? 5.695 11.729 -8.680 1.00 91.75 94 LYS A C 1
ATOM 783 O O . LYS A 1 94 ? 5.332 12.896 -8.728 1.00 91.75 94 LYS A O 1
ATOM 788 N N . ALA A 1 95 ? 5.422 10.853 -9.641 1.00 90.25 95 ALA A N 1
ATOM 789 C CA . ALA A 1 95 ? 4.620 11.169 -10.820 1.00 90.25 95 ALA A CA 1
ATOM 790 C C . ALA A 1 95 ? 3.122 11.380 -10.507 1.00 90.25 95 ALA A C 1
ATOM 792 O O . ALA A 1 95 ? 2.335 11.643 -11.410 1.00 90.25 95 ALA A O 1
ATOM 793 N N . GLY A 1 96 ? 2.697 11.235 -9.245 1.00 89.88 96 GLY A N 1
ATOM 794 C CA . GLY A 1 96 ? 1.314 11.451 -8.819 1.00 89.88 96 GLY A CA 1
ATOM 795 C C . GLY A 1 96 ? 0.346 10.343 -9.237 1.00 89.88 96 GLY A C 1
ATOM 796 O O . GLY A 1 96 ? -0.857 10.488 -9.014 1.00 89.88 96 GLY A O 1
ATOM 797 N N . LYS A 1 97 ? 0.848 9.224 -9.779 1.00 89.38 97 LYS A N 1
ATOM 798 C CA . LYS A 1 97 ? 0.042 8.128 -10.349 1.00 89.38 97 LYS A CA 1
ATOM 799 C C . LYS A 1 97 ? -0.846 7.409 -9.320 1.00 89.38 97 LYS A C 1
ATOM 801 O O . LYS A 1 97 ? -1.870 6.833 -9.667 1.00 89.38 97 LYS A O 1
ATOM 806 N N . HIS A 1 98 ? -0.531 7.527 -8.031 1.00 89.06 98 HIS A N 1
ATOM 807 C CA . HIS A 1 98 ? -1.386 7.051 -6.936 1.00 89.06 98 HIS A CA 1
ATOM 808 C C . HIS A 1 98 ? -2.602 7.941 -6.652 1.00 89.06 98 HIS A C 1
ATOM 810 O O . HIS A 1 98 ? -3.493 7.568 -5.885 1.00 89.06 98 HIS A O 1
ATOM 816 N N . THR A 1 99 ? -2.697 9.124 -7.259 1.00 83.12 99 THR A N 1
ATOM 817 C CA . THR A 1 99 ? -3.803 10.071 -7.058 1.00 83.12 99 THR A CA 1
ATOM 818 C C . THR A 1 99 ? -4.655 10.186 -8.319 1.00 83.12 99 THR A C 1
ATOM 820 O O . THR A 1 99 ? -4.167 9.989 -9.424 1.00 83.12 99 THR A O 1
ATOM 823 N N . LYS A 1 100 ? -5.942 10.519 -8.165 1.00 73.00 100 LYS A N 1
ATOM 824 C CA . LYS A 1 100 ? -6.818 10.845 -9.305 1.00 73.00 100 LYS A CA 1
ATOM 825 C C . LYS A 1 100 ? -6.547 12.262 -9.848 1.00 73.00 100 LYS A C 1
ATOM 827 O O . LYS A 1 100 ? -7.141 12.666 -10.839 1.00 73.00 100 LYS A O 1
ATOM 832 N N . ASN A 1 101 ? -5.674 13.034 -9.191 1.00 69.00 101 ASN A N 1
ATOM 833 C CA . ASN A 1 101 ? -5.413 14.433 -9.508 1.00 69.00 101 ASN A CA 1
ATOM 834 C C . ASN A 1 101 ? -3.979 14.621 -10.017 1.00 69.00 101 ASN A C 1
ATOM 836 O O . ASN A 1 101 ? -3.078 15.008 -9.274 1.00 69.00 101 ASN A O 1
ATOM 840 N N . LEU A 1 102 ? -3.801 14.395 -11.318 1.00 64.00 102 LEU A N 1
ATOM 841 C CA . LEU A 1 102 ? -2.512 14.503 -12.010 1.00 64.00 102 LEU A CA 1
ATOM 842 C C . LEU A 1 102 ? -1.938 15.934 -12.040 1.00 64.00 102 LEU A C 1
ATOM 844 O O . LEU A 1 102 ? -0.786 16.116 -12.414 1.00 64.00 102 LEU A O 1
ATOM 848 N N . LYS A 1 103 ? -2.704 16.958 -11.631 1.00 65.25 103 LYS A N 1
ATOM 849 C CA . LYS A 1 103 ? -2.244 18.358 -11.623 1.00 65.25 103 LYS A CA 1
ATOM 850 C C . LYS A 1 103 ? -1.352 18.699 -10.427 1.00 65.25 103 LYS A C 1
ATOM 852 O O . LYS A 1 103 ? -0.737 19.761 -10.423 1.00 65.25 103 LYS A O 1
ATOM 857 N N . LYS A 1 104 ? -1.306 17.853 -9.390 1.00 69.69 104 LYS A N 1
ATOM 858 C CA . LYS A 1 104 ? -0.570 18.147 -8.156 1.00 69.69 104 LYS A CA 1
ATOM 859 C C . LYS A 1 104 ? 0.490 17.091 -7.888 1.00 69.69 104 LYS A C 1
ATOM 861 O O . LYS A 1 104 ? 0.190 16.010 -7.389 1.00 69.69 104 LYS A O 1
ATOM 866 N N . THR A 1 105 ? 1.742 17.454 -8.145 1.00 78.06 105 THR A N 1
ATOM 867 C CA . THR A 1 105 ? 2.888 16.625 -7.777 1.00 78.06 105 THR A CA 1
ATOM 868 C C . THR A 1 105 ? 2.945 16.479 -6.250 1.00 78.06 105 THR A C 1
ATOM 870 O O . THR A 1 105 ? 2.920 17.483 -5.524 1.00 78.06 105 THR A O 1
ATOM 873 N N . PRO A 1 106 ? 2.986 15.248 -5.723 1.00 85.94 106 PRO A N 1
ATOM 874 C CA . PRO A 1 106 ? 3.092 15.005 -4.294 1.00 85.94 106 PRO A CA 1
ATOM 875 C C . PRO A 1 106 ? 4.455 15.466 -3.767 1.00 85.94 106 PRO A C 1
ATOM 877 O O . PRO A 1 106 ? 5.476 15.401 -4.448 1.00 85.94 106 PRO A O 1
ATOM 880 N N . ARG A 1 107 ? 4.480 15.937 -2.517 1.00 88.62 107 ARG A N 1
ATOM 881 C CA . ARG A 1 107 ? 5.726 16.352 -1.858 1.00 88.62 107 ARG A CA 1
ATOM 882 C C . ARG A 1 107 ? 6.601 15.126 -1.588 1.00 88.62 107 ARG A C 1
ATOM 884 O O . ARG A 1 107 ? 6.088 14.103 -1.141 1.00 88.62 107 ARG A O 1
ATOM 891 N N . ASN A 1 108 ? 7.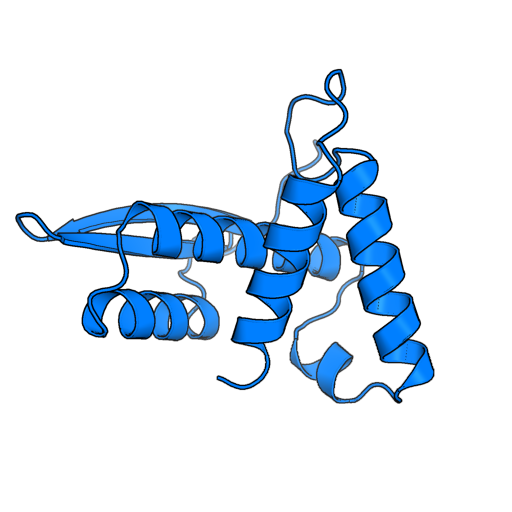924 15.269 -1.704 1.00 89.81 108 ASN A N 1
ATOM 892 C CA . ASN A 1 108 ? 8.880 14.191 -1.400 1.00 89.81 108 ASN A CA 1
ATOM 893 C C . ASN A 1 108 ? 8.666 13.571 -0.011 1.00 89.81 108 ASN A C 1
ATOM 895 O O . ASN A 1 108 ? 8.694 12.352 0.128 1.00 89.81 108 ASN A O 1
ATOM 899 N N . ARG A 1 109 ? 8.370 14.394 1.009 1.00 91.31 109 ARG A N 1
ATOM 900 C CA . ARG A 1 109 ? 8.044 13.905 2.361 1.00 91.31 109 ARG A CA 1
ATOM 901 C C . ARG A 1 109 ? 6.882 12.906 2.336 1.00 91.31 109 ARG A C 1
ATOM 903 O O . ARG A 1 109 ? 6.963 11.880 2.996 1.00 91.31 109 ARG A O 1
ATOM 910 N N . THR A 1 110 ? 5.832 13.191 1.569 1.00 90.75 110 THR A N 1
ATOM 911 C CA . THR A 1 110 ? 4.657 12.322 1.442 1.00 90.75 110 THR A CA 1
ATOM 912 C C . THR A 1 110 ? 5.016 11.003 0.763 1.00 90.75 110 THR A C 1
ATOM 914 O O . THR A 1 110 ? 4.676 9.947 1.288 1.00 90.75 110 THR A O 1
ATOM 917 N N . CYS A 1 111 ? 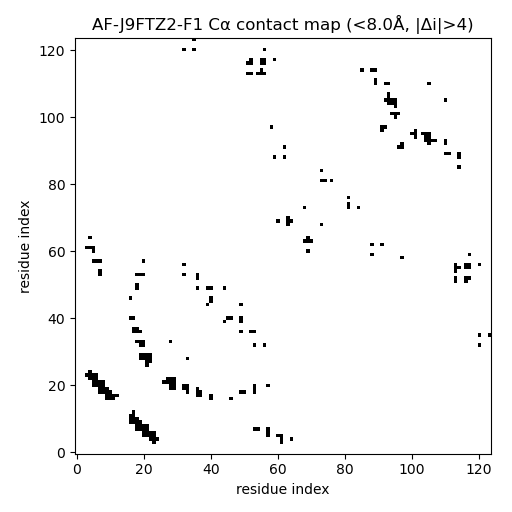5.760 11.047 -0.345 1.00 93.56 111 CYS A N 1
ATOM 918 C CA . CYS A 1 111 ? 6.204 9.834 -1.034 1.00 93.56 111 CYS A CA 1
ATOM 919 C C . CYS A 1 111 ? 7.080 8.953 -0.129 1.00 93.56 111 CYS A C 1
ATOM 921 O O . CYS A 1 111 ? 6.869 7.746 -0.059 1.00 93.56 111 CYS A O 1
ATOM 923 N N . ASN A 1 112 ? 7.997 9.558 0.633 1.00 94.00 112 ASN A N 1
ATOM 924 C CA . ASN A 1 112 ? 8.855 8.835 1.572 1.00 94.00 112 ASN A CA 1
ATOM 925 C C . ASN A 1 112 ? 8.058 8.209 2.724 1.00 94.00 112 ASN A C 1
ATOM 927 O O . ASN A 1 112 ? 8.377 7.106 3.157 1.00 94.00 112 ASN A O 1
ATOM 931 N N . THR A 1 113 ? 7.004 8.874 3.213 1.00 95.50 113 THR A N 1
ATOM 932 C CA . THR A 1 113 ? 6.083 8.267 4.187 1.00 95.50 113 THR A CA 1
ATOM 933 C C . THR A 1 113 ? 5.408 7.030 3.605 1.00 95.50 113 THR A C 1
ATOM 935 O O . THR A 1 113 ? 5.301 6.020 4.293 1.00 95.50 113 THR A O 1
ATOM 938 N N . TYR A 1 114 ? 4.978 7.076 2.343 1.00 95.94 114 TYR A N 1
ATOM 939 C CA . TYR A 1 114 ? 4.344 5.922 1.712 1.00 95.94 114 TYR A CA 1
ATOM 940 C C . TYR A 1 114 ? 5.310 4.759 1.522 1.00 95.94 114 TYR A C 1
ATOM 942 O O . TYR A 1 114 ? 4.975 3.644 1.909 1.00 95.94 114 TYR A O 1
ATOM 950 N N . LEU A 1 115 ? 6.523 5.030 1.041 1.00 95.81 115 LEU A N 1
ATOM 951 C CA . LEU A 1 115 ? 7.566 4.016 0.919 1.00 95.81 115 LEU A CA 1
ATOM 952 C C . LEU A 1 115 ? 7.915 3.390 2.280 1.00 95.81 115 LEU A C 1
ATOM 954 O O . LEU A 1 115 ? 7.930 2.171 2.414 1.00 95.81 115 LEU A O 1
ATOM 958 N N . LYS A 1 116 ? 8.100 4.213 3.322 1.00 96.31 116 LYS A N 1
ATOM 959 C CA . LYS A 1 116 ? 8.371 3.733 4.687 1.00 96.31 116 LYS A CA 1
ATOM 960 C C . LYS A 1 116 ? 7.250 2.839 5.222 1.00 96.31 116 LYS A C 1
ATOM 962 O O . LYS A 1 116 ? 7.521 1.823 5.850 1.00 96.31 116 LYS A O 1
ATOM 967 N N . ASN A 1 117 ? 5.999 3.223 4.987 1.00 97.12 117 ASN A N 1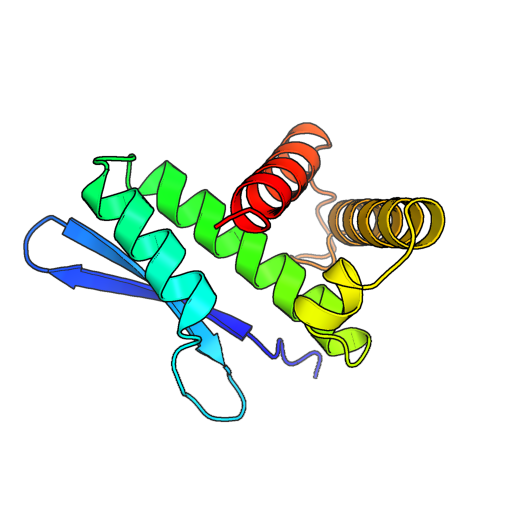
ATOM 968 C CA . ASN A 1 117 ? 4.837 2.441 5.404 1.00 97.12 117 ASN A CA 1
ATOM 969 C C . ASN A 1 117 ? 4.803 1.068 4.721 1.00 97.12 117 ASN A C 1
ATOM 971 O O . ASN A 1 117 ? 4.491 0.082 5.378 1.00 97.12 117 ASN A O 1
ATOM 975 N N . VAL A 1 118 ? 5.143 1.012 3.430 1.00 96.62 118 VAL A N 1
ATOM 976 C CA . VAL A 1 118 ? 5.242 -0.244 2.673 1.00 96.62 118 VAL A CA 1
ATOM 977 C C . VAL A 1 118 ? 6.358 -1.119 3.239 1.00 96.62 118 VAL A C 1
ATOM 979 O O . VAL A 1 118 ? 6.107 -2.276 3.549 1.00 96.62 118 VAL A O 1
ATOM 982 N N . PHE A 1 119 ? 7.549 -0.570 3.495 1.00 94.81 119 PHE A N 1
ATOM 983 C CA . PHE A 1 119 ? 8.628 -1.325 4.147 1.00 94.81 119 PHE A CA 1
ATOM 984 C C . PHE A 1 119 ? 8.245 -1.865 5.525 1.00 94.81 119 PHE A C 1
ATOM 986 O O . PHE A 1 119 ? 8.634 -2.971 5.873 1.00 94.81 119 PHE A O 1
ATOM 993 N N . GLY A 1 120 ? 7.455 -1.118 6.298 1.00 94.25 120 GLY A N 1
ATOM 994 C CA . GLY A 1 120 ? 6.950 -1.586 7.590 1.00 94.25 120 GLY A CA 1
ATOM 995 C C . GLY A 1 120 ? 5.921 -2.719 7.501 1.00 94.25 120 GLY A C 1
ATOM 996 O O . GLY A 1 120 ? 5.630 -3.326 8.526 1.00 94.25 120 GLY A O 1
ATOM 997 N N . PHE A 1 121 ? 5.364 -2.985 6.315 1.00 94.94 121 PHE A N 1
ATOM 998 C CA . PHE A 1 121 ? 4.414 -4.070 6.070 1.00 94.94 121 PHE A CA 1
ATOM 999 C C . PHE A 1 121 ? 5.099 -5.376 5.650 1.00 94.94 121 PHE A C 1
ATOM 1001 O O . PHE A 1 121 ? 4.686 -6.430 6.105 1.00 94.94 121 PHE A O 1
ATOM 1008 N N . PHE A 1 122 ? 6.164 -5.319 4.844 1.00 90.88 122 PHE A N 1
ATOM 1009 C CA . PHE A 1 122 ? 6.880 -6.513 4.367 1.00 90.88 122 PHE A CA 1
ATOM 1010 C C . PHE A 1 122 ? 7.320 -7.531 5.443 1.00 90.88 122 PHE A C 1
ATOM 1012 O O . PHE A 1 122 ? 7.268 -8.721 5.147 1.00 90.88 122 PHE A O 1
ATOM 1019 N N . PRO A 1 123 ? 7.752 -7.136 6.660 1.00 89.25 123 PRO A N 1
ATOM 1020 C CA . PRO A 1 123 ? 8.154 -8.098 7.689 1.00 89.25 123 PRO A CA 1
ATOM 1021 C C . PRO A 1 123 ? 6.994 -8.650 8.542 1.00 89.25 123 PRO A C 1
ATOM 1023 O O . PRO A 1 123 ? 7.270 -9.363 9.506 1.00 89.25 123 PRO A O 1
ATOM 1026 N N . PHE A 1 124 ? 5.737 -8.277 8.270 1.00 89.44 124 PHE A N 1
ATOM 1027 C CA . PHE A 1 124 ? 4.558 -8.759 9.004 1.00 89.44 124 PHE A CA 1
ATOM 1028 C C . PHE A 1 124 ? 4.062 -10.110 8.482 1.00 89.44 124 PHE A C 1
ATOM 1030 O O . PHE A 1 124 ? 3.750 -10.973 9.334 1.00 89.44 124 PHE A O 1
#

InterPro domains:
  IPR010998 Integrase/recombinase, N-terminal [G3DSA:1.10.150.130] (21-124)

Radius of gyration: 14.41 Å; Cα contacts (8 Å, |Δi|>4): 139; chains: 1; bounding box: 38×32×37 Å

Organism: NCBI:txid749906

pLDDT: mean 92.57, std 9.1, range [38.72, 98.38]

Solvent-accessible surface area (backbone atoms only — not comparable to full-atom values): 7111 Å² total; per-residue (Å²): 128,96,72,64,52,41,47,74,49,75,52,70,59,90,90,47,68,48,53,39,38,31,33,65,83,82,69,41,71,44,60,70,68,23,52,52,42,47,52,42,48,72,71,66,48,52,65,69,55,48,55,4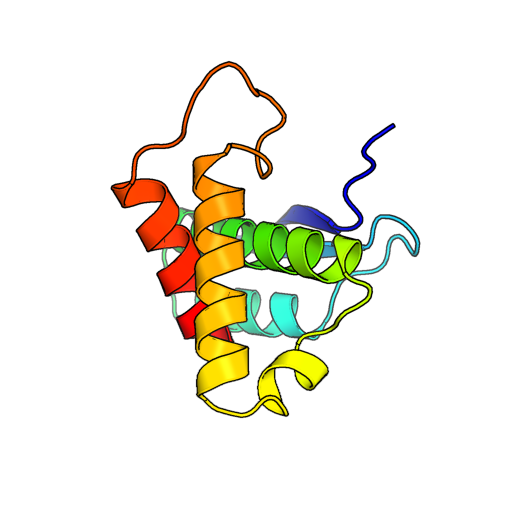6,40,48,49,24,43,36,45,49,51,38,58,29,52,79,66,79,46,58,71,66,60,54,72,71,42,54,71,68,58,39,53,52,53,54,49,50,50,51,51,43,40,50,68,15,68,77,47,96,52,75,87,50,70,53,55,68,70,58,47,51,51,31,53,52,41,39,60,68,50,76,85,110

Secondary structure (DSSP, 8-state):
----SEEEEEEEETTEEEEEEEETTT--B-HHHHHHHHHHHHTT--HHHHHHHHHHHHHHHHHHHTTT--HHHHHTS-HHHHHHHHHHHHHHHHTTTTSS-TTSPPPHHHHHHHHHHHHTTTT-

Mean predicted aligned error: 3.75 Å

Sequence (124 aa):
MDMRAYEVEMIRDGKVKYFFIRNMETMEMELLPTRFLTHKTRAQESPNTVGSLARSICYYMNFCAGRQMGFTDVCQMDYEAQFNHFTDFLQWLKAGKHTKNLKKTPRNRTCNTYLKNVFGFFPF